Protein AF-A0A967IDF7-F1 (afdb_monomer_lite)

Foldseek 3Di:
DLVVVLVVCVVVVQAAAAEDEDADAPDVVVVSNCSSNVVRNYHYHYDYCVVPPVD

pLDDT: mean 95.07, std 6.96, range [61.75, 98.81]

Sequence (55 aa):
RVASLQQALAAMGVEQGDCVAGYLPNIPDTVVAMLAATSLGAVWSSCSPDFGFNA

Secondary structure (DSSP, 8-state):
-HHHHHHHHHHTT--TT-EEEEE--SSHHHHHHHHHHHHTTPEEEEE-GGG-TT-

Structure (mmCIF, N/CA/C/O backbone):
data_AF-A0A967IDF7-F1
#
_entry.id   AF-A0A967IDF7-F1
#
loop_
_atom_site.group_PDB
_atom_site.id
_atom_site.type_symbol
_atom_site.label_atom_id
_atom_site.label_alt_id
_atom_site.label_comp_id
_atom_site.label_asym_id
_atom_site.label_entity_id
_atom_site.label_seq_id
_atom_site.pdbx_PDB_ins_code
_atom_site.Cartn_x
_atom_site.Cartn_y
_atom_site.Cartn_z
_atom_site.occupancy
_atom_site.B_iso_or_equiv
_atom_site.auth_seq_id
_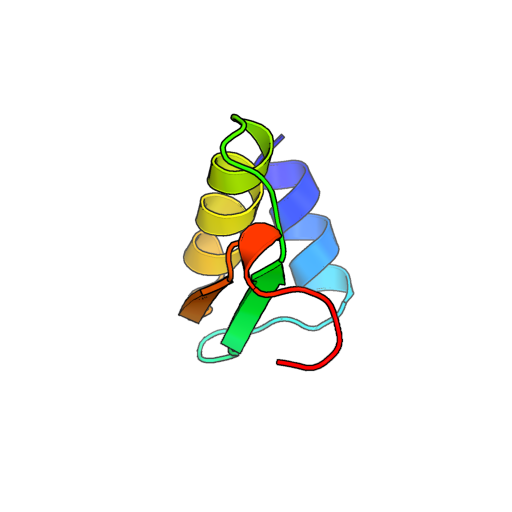atom_site.auth_comp_id
_atom_site.auth_asym_id
_atom_site.auth_atom_id
_atom_site.pdbx_PDB_model_num
ATOM 1 N N . ARG A 1 1 ? -4.466 7.124 -9.782 1.00 93.00 1 ARG A N 1
ATOM 2 C CA . ARG A 1 1 ? -3.701 5.937 -9.329 1.00 93.00 1 ARG A CA 1
ATOM 3 C C . ARG A 1 1 ? -3.842 5.754 -7.824 1.00 93.00 1 ARG A C 1
ATOM 5 O O . ARG A 1 1 ? -4.506 4.806 -7.447 1.00 93.00 1 ARG A O 1
ATOM 12 N N . VAL A 1 2 ? -3.357 6.692 -6.995 1.00 98.56 2 VAL A N 1
ATOM 13 C CA . VAL A 1 2 ? -3.516 6.622 -5.522 1.00 98.56 2 VAL A CA 1
ATOM 14 C C . VAL A 1 2 ? -4.983 6.510 -5.106 1.00 98.56 2 VAL A C 1
ATOM 16 O O . VAL A 1 2 ? -5.344 5.518 -4.495 1.00 98.56 2 VAL A O 1
ATOM 19 N N . ALA A 1 3 ? -5.842 7.450 -5.519 1.00 98.56 3 ALA A N 1
ATOM 20 C CA . ALA A 1 3 ? -7.266 7.426 -5.159 1.00 98.56 3 ALA A CA 1
ATOM 21 C C . ALA A 1 3 ? -7.974 6.121 -5.573 1.00 98.56 3 ALA A C 1
ATOM 23 O O . ALA A 1 3 ? -8.735 5.555 -4.803 1.00 98.56 3 ALA A O 1
ATOM 24 N N . SER A 1 4 ? -7.676 5.601 -6.767 1.00 98.62 4 SER A N 1
ATOM 25 C CA . SER A 1 4 ? -8.253 4.344 -7.259 1.00 98.62 4 SER A CA 1
ATOM 26 C C . SER A 1 4 ? -7.844 3.142 -6.400 1.00 98.62 4 SER A C 1
ATOM 28 O O . SER A 1 4 ? -8.686 2.318 -6.060 1.00 98.62 4 SER A O 1
ATOM 30 N N . LEU A 1 5 ? -6.564 3.049 -6.023 1.00 98.62 5 LEU A N 1
ATOM 31 C CA . LEU A 1 5 ? -6.079 1.976 -5.154 1.00 98.62 5 LEU A CA 1
ATOM 32 C C . LEU A 1 5 ? -6.581 2.144 -3.715 1.00 98.62 5 LEU A C 1
ATOM 34 O O . LEU A 1 5 ? -6.967 1.1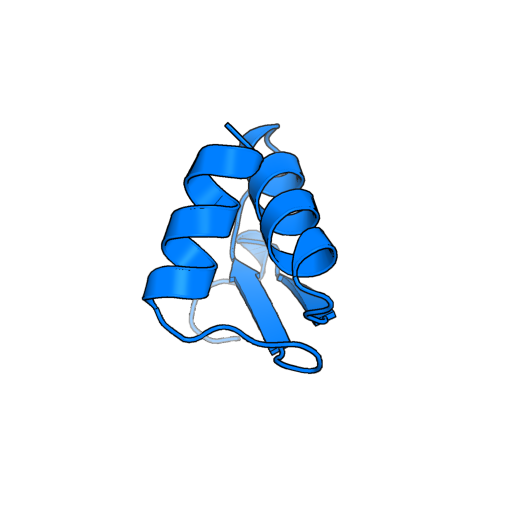65 -3.093 1.00 98.62 5 LEU A O 1
ATOM 38 N N . GLN A 1 6 ? -6.654 3.376 -3.212 1.00 98.69 6 GLN A N 1
ATOM 39 C CA . GLN A 1 6 ? -7.241 3.688 -1.910 1.00 98.69 6 GLN A CA 1
ATOM 40 C C . GLN A 1 6 ? -8.699 3.223 -1.839 1.00 98.69 6 GLN A C 1
ATOM 42 O O . GLN A 1 6 ? -9.088 2.586 -0.864 1.00 98.69 6 GLN A O 1
ATOM 47 N N . GLN A 1 7 ? -9.497 3.500 -2.874 1.00 98.81 7 GLN A N 1
ATOM 48 C CA . GLN A 1 7 ? -10.888 3.047 -2.954 1.00 98.81 7 GLN A CA 1
ATOM 49 C C . GLN A 1 7 ? -10.989 1.520 -2.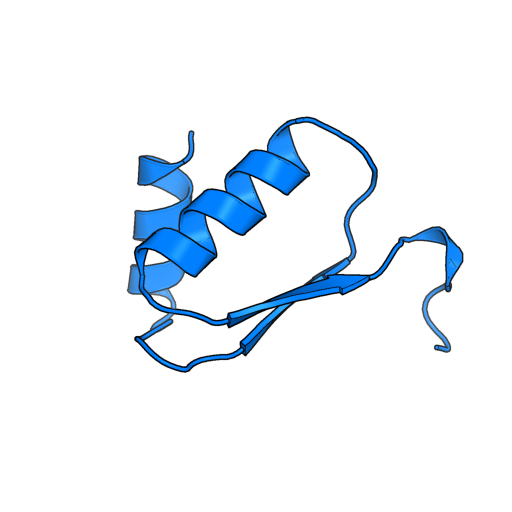974 1.00 98.81 7 GLN A C 1
ATOM 51 O O . GLN A 1 7 ? -11.860 0.964 -2.313 1.00 98.81 7 GLN A O 1
ATOM 56 N N . ALA A 1 8 ? -10.083 0.840 -3.683 1.00 98.69 8 ALA A N 1
ATOM 57 C CA . ALA A 1 8 ? -10.021 -0.617 -3.672 1.00 98.69 8 ALA A CA 1
ATOM 58 C C . ALA A 1 8 ? -9.659 -1.169 -2.281 1.00 98.69 8 ALA A C 1
ATOM 60 O O . ALA A 1 8 ? -10.308 -2.100 -1.818 1.00 98.69 8 ALA A O 1
ATOM 61 N N . LEU A 1 9 ? -8.678 -0.574 -1.590 1.00 98.62 9 LEU A N 1
ATOM 62 C CA . LEU A 1 9 ? -8.308 -0.949 -0.219 1.00 98.62 9 LEU A CA 1
ATOM 63 C C . LEU A 1 9 ? -9.482 -0.755 0.754 1.00 98.62 9 LEU A C 1
ATOM 65 O O . LEU A 1 9 ? -9.805 -1.672 1.503 1.00 98.62 9 LEU A O 1
ATOM 69 N N . ALA A 1 10 ? -10.182 0.380 0.680 1.00 98.62 10 ALA A N 1
ATOM 70 C CA . ALA A 1 10 ? -11.374 0.632 1.492 1.00 98.62 10 ALA A CA 1
ATOM 71 C C . ALA A 1 10 ? -12.506 -0.365 1.192 1.00 98.62 10 ALA A C 1
ATOM 73 O O . ALA A 1 10 ? -13.165 -0.850 2.106 1.00 98.62 10 ALA A O 1
ATOM 74 N N . ALA A 1 11 ? -12.715 -0.718 -0.081 1.00 98.75 11 ALA A N 1
ATOM 75 C CA . ALA A 1 11 ? -13.702 -1.724 -0.477 1.00 98.75 11 ALA A CA 1
ATOM 76 C C . ALA A 1 11 ? -13.342 -3.140 0.010 1.00 98.75 11 ALA A C 1
ATOM 78 O O . ALA A 1 11 ? -14.235 -3.964 0.194 1.00 98.75 11 ALA A O 1
ATOM 79 N N . MET A 1 12 ? -12.055 -3.416 0.243 1.00 98.50 12 MET A N 1
ATOM 80 C CA . MET A 1 12 ? -11.576 -4.638 0.901 1.00 98.50 12 MET A CA 1
ATOM 81 C C . MET A 1 12 ? -11.664 -4.571 2.434 1.00 98.50 12 MET A C 1
ATOM 83 O O . MET A 1 12 ? -11.315 -5.545 3.095 1.00 98.50 12 MET A O 1
ATOM 87 N N . GLY A 1 13 ? -12.148 -3.458 2.994 1.00 98.56 13 GLY A N 1
ATOM 88 C CA . GLY A 1 13 ? -12.354 -3.279 4.429 1.00 98.56 13 GLY A CA 1
ATOM 89 C C . GLY A 1 13 ? -11.160 -2.706 5.186 1.00 98.56 13 GLY A C 1
ATOM 90 O O . GLY A 1 13 ? -11.220 -2.682 6.406 1.00 98.56 13 GLY A O 1
ATOM 91 N N . VAL A 1 14 ? -10.108 -2.240 4.500 1.00 98.62 14 VAL A N 1
ATOM 92 C CA . VAL A 1 14 ? -8.967 -1.596 5.171 1.00 98.62 14 VAL A CA 1
ATOM 93 C C . VAL A 1 14 ? -9.429 -0.312 5.854 1.00 98.62 14 VAL A C 1
ATOM 95 O O . VAL A 1 14 ? -9.950 0.595 5.194 1.00 98.62 14 VAL A O 1
ATOM 98 N N . GLU A 1 15 ? -9.182 -0.221 7.154 1.00 98.12 15 GLU A N 1
ATOM 99 C CA . GLU A 1 15 ? -9.560 0.907 7.995 1.00 98.12 15 GLU A CA 1
ATOM 100 C C . GLU A 1 15 ? -8.367 1.535 8.732 1.00 98.12 15 GLU A C 1
ATOM 102 O O . GLU A 1 15 ? -7.208 1.126 8.604 1.00 98.12 15 GLU A O 1
ATOM 107 N N . GLN A 1 16 ? -8.634 2.618 9.465 1.00 98.75 16 GLN A N 1
ATOM 108 C CA . GLN A 1 16 ? -7.606 3.314 10.228 1.00 98.75 16 GLN A CA 1
ATOM 109 C C . GLN A 1 16 ? -6.991 2.376 11.274 1.00 98.75 16 GLN A C 1
ATOM 111 O O . GLN A 1 16 ? -7.698 1.780 12.079 1.00 98.75 16 GLN A O 1
ATOM 116 N N . GLY A 1 17 ? -5.660 2.328 11.318 1.00 98.00 17 GLY A N 1
ATOM 117 C CA . GLY A 1 17 ? -4.915 1.477 12.246 1.00 98.00 17 GLY A CA 1
ATOM 118 C C . GLY A 1 17 ? -4.600 0.077 11.714 1.00 98.00 17 GLY A C 1
ATOM 119 O O . GLY A 1 17 ? -3.722 -0.573 12.283 1.00 98.00 17 GLY A O 1
ATOM 120 N N . ASP A 1 18 ? -5.213 -0.355 10.607 1.00 98.62 18 ASP A N 1
ATOM 121 C CA . ASP A 1 18 ? -4.849 -1.616 9.960 1.00 98.62 18 ASP A CA 1
ATOM 122 C C . ASP A 1 18 ? -3.410 -1.596 9.451 1.00 98.62 18 ASP A C 1
ATOM 124 O O . ASP A 1 18 ? -2.886 -0.562 9.034 1.00 98.62 18 ASP A O 1
ATOM 128 N N . CYS A 1 19 ? -2.769 -2.763 9.436 1.00 98.38 19 CYS A N 1
ATOM 129 C CA . CYS A 1 19 ? -1.442 -2.928 8.856 1.00 98.38 19 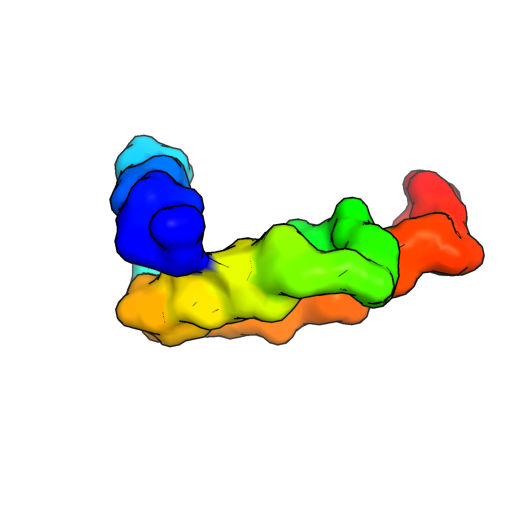CYS A CA 1
ATOM 130 C C . CYS A 1 19 ? -1.545 -3.448 7.417 1.00 98.38 19 CYS A C 1
ATOM 132 O O . CYS A 1 19 ? -2.084 -4.528 7.174 1.00 98.38 19 CYS A O 1
ATOM 134 N N . VAL A 1 20 ? -0.970 -2.709 6.467 1.00 98.38 20 VAL A N 1
ATOM 135 C CA . VAL A 1 20 ? -0.860 -3.097 5.057 1.00 98.38 20 VAL A CA 1
ATOM 136 C C . VAL A 1 20 ? 0.603 -3.387 4.737 1.00 98.38 20 VAL A C 1
ATOM 138 O O . VAL A 1 20 ? 1.439 -2.482 4.719 1.00 98.38 20 VAL A O 1
ATOM 141 N N . ALA A 1 21 ? 0.912 -4.655 4.464 1.00 96.81 21 ALA A N 1
ATOM 142 C CA . ALA A 1 21 ? 2.246 -5.089 4.066 1.00 96.81 21 ALA A CA 1
ATOM 143 C C . ALA A 1 21 ? 2.391 -5.114 2.535 1.00 96.81 21 ALA A C 1
ATOM 145 O O . ALA A 1 21 ? 1.637 -5.792 1.837 1.00 96.81 21 ALA A O 1
ATOM 146 N N . GLY A 1 22 ? 3.382 -4.395 2.010 1.00 95.31 22 GLY A N 1
ATOM 147 C CA . GLY A 1 22 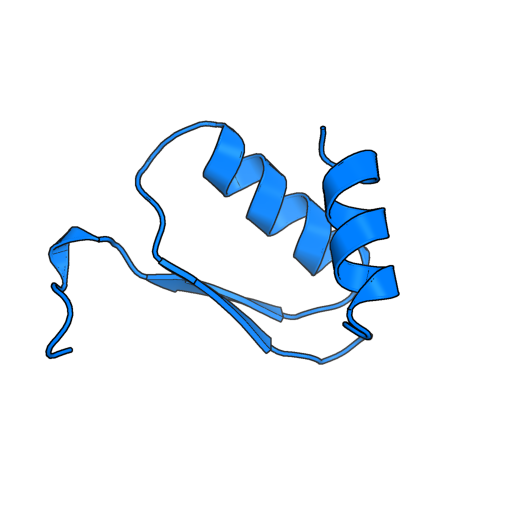? 3.743 -4.394 0.597 1.00 95.31 22 GLY A CA 1
ATOM 148 C C . GLY A 1 22 ? 4.983 -5.233 0.329 1.00 95.31 22 GLY A C 1
ATOM 149 O O . GLY A 1 22 ? 6.081 -4.821 0.691 1.00 95.31 22 GLY A O 1
ATOM 150 N N . TYR A 1 23 ? 4.818 -6.365 -0.354 1.00 94.81 23 TYR A N 1
ATOM 151 C CA . TYR A 1 23 ? 5.914 -7.143 -0.938 1.00 94.81 23 TYR A CA 1
ATOM 152 C C . TYR A 1 23 ? 6.101 -6.738 -2.406 1.00 94.81 23 TYR A C 1
ATOM 154 O O . TYR A 1 23 ? 5.526 -7.344 -3.311 1.00 94.81 23 TYR A O 1
ATOM 162 N N . LEU A 1 24 ? 6.793 -5.620 -2.636 1.00 93.81 24 LEU A N 1
ATOM 163 C CA . LEU A 1 24 ? 6.800 -4.915 -3.923 1.00 93.81 24 LEU A CA 1
ATOM 164 C C . LEU A 1 24 ? 8.208 -4.399 -4.276 1.00 93.81 24 LEU A C 1
ATOM 166 O O . LEU A 1 24 ? 8.942 -3.980 -3.381 1.00 93.81 24 LEU A O 1
ATOM 170 N N . PRO A 1 25 ? 8.597 -4.377 -5.567 1.00 93.50 25 PRO A N 1
ATOM 171 C CA . PRO A 1 25 ? 9.900 -3.860 -5.992 1.00 93.50 25 PRO A CA 1
ATOM 172 C C . PRO A 1 25 ? 9.992 -2.330 -5.857 1.00 93.50 25 PRO A C 1
ATOM 174 O O . PRO A 1 25 ? 8.995 -1.645 -5.633 1.00 93.50 25 PRO A O 1
ATOM 177 N N . ASN A 1 26 ? 11.184 -1.758 -6.045 1.00 94.19 26 ASN A N 1
ATOM 178 C CA . ASN A 1 26 ? 11.383 -0.303 -6.023 1.00 94.19 26 ASN A CA 1
ATOM 179 C C . ASN A 1 26 ? 10.901 0.365 -7.330 1.00 94.19 26 ASN A C 1
ATOM 181 O O . ASN A 1 26 ? 11.698 0.704 -8.205 1.00 94.19 26 ASN A O 1
ATOM 185 N N . ILE A 1 27 ? 9.583 0.518 -7.470 1.00 96.38 27 ILE A N 1
ATOM 186 C CA . ILE A 1 27 ? 8.913 1.142 -8.619 1.00 96.38 27 ILE A CA 1
ATOM 187 C C . ILE A 1 27 ? 7.865 2.169 -8.155 1.00 96.38 27 ILE A C 1
ATOM 189 O O . ILE A 1 27 ? 7.406 2.102 -7.012 1.00 96.38 27 ILE A O 1
ATOM 193 N N . PRO A 1 28 ? 7.422 3.102 -9.021 1.00 97.88 28 PRO A N 1
ATOM 194 C CA . PRO A 1 28 ? 6.445 4.125 -8.641 1.00 97.88 28 PRO A CA 1
ATOM 195 C C . PRO A 1 28 ? 5.133 3.572 -8.069 1.00 97.88 28 PRO A C 1
ATOM 197 O O . PRO A 1 28 ? 4.558 4.180 -7.167 1.00 97.88 28 PRO A O 1
ATOM 200 N N . ASP A 1 29 ? 4.664 2.416 -8.544 1.00 97.12 29 ASP A N 1
ATOM 201 C CA . ASP A 1 29 ? 3.436 1.793 -8.041 1.00 97.12 29 ASP A CA 1
ATOM 202 C C . ASP A 1 29 ? 3.541 1.362 -6.565 1.00 97.12 29 ASP A C 1
ATOM 204 O O . ASP A 1 29 ? 2.538 1.371 -5.853 1.00 97.12 29 ASP A O 1
ATOM 208 N N . THR A 1 30 ? 4.749 1.112 -6.054 1.00 97.56 30 THR A N 1
ATOM 209 C CA . THR A 1 30 ? 4.994 0.862 -4.622 1.00 97.56 30 THR A CA 1
ATOM 210 C C . THR A 1 30 ? 4.727 2.107 -3.786 1.00 97.56 30 THR A C 1
ATOM 212 O O . THR A 1 30 ? 4.087 2.032 -2.739 1.00 97.56 30 THR A O 1
ATOM 215 N N . VAL A 1 31 ? 5.128 3.281 -4.283 1.00 98.12 31 VAL A N 1
ATOM 216 C CA . VAL A 1 31 ? 4.801 4.563 -3.640 1.00 98.12 31 VAL A CA 1
ATOM 217 C C . VAL A 1 31 ? 3.300 4.835 -3.729 1.00 98.12 31 VAL A C 1
ATOM 219 O O . VAL A 1 31 ? 2.705 5.316 -2.768 1.00 98.12 31 VAL A O 1
ATOM 222 N N . VAL A 1 32 ? 2.657 4.485 -4.850 1.00 98.56 32 VAL A N 1
ATOM 223 C CA . VAL A 1 32 ? 1.196 4.585 -4.992 1.00 98.56 32 VAL A CA 1
ATOM 224 C C . VAL A 1 32 ? 0.478 3.719 -3.951 1.00 98.56 32 VAL A C 1
ATOM 226 O O . VAL A 1 32 ? -0.474 4.206 -3.344 1.00 98.56 32 VAL A O 1
ATOM 229 N N . ALA A 1 33 ? 0.931 2.483 -3.722 1.00 98.38 33 ALA A N 1
ATOM 230 C CA . ALA A 1 33 ? 0.377 1.579 -2.712 1.00 98.38 33 ALA A CA 1
ATOM 231 C C . ALA A 1 33 ? 0.559 2.108 -1.288 1.00 98.38 33 ALA A C 1
ATOM 233 O O . ALA A 1 33 ? -0.414 2.178 -0.536 1.00 98.38 33 ALA A O 1
ATOM 234 N N . MET A 1 34 ? 1.765 2.575 -0.959 1.00 98.50 34 MET A N 1
ATOM 235 C CA . MET A 1 34 ? 2.051 3.203 0.328 1.00 98.50 34 MET A CA 1
ATOM 236 C C . MET A 1 34 ? 1.154 4.427 0.570 1.00 98.50 34 MET A C 1
ATOM 238 O O . MET A 1 34 ? 0.519 4.526 1.619 1.00 98.50 34 MET A O 1
ATOM 242 N N . LEU A 1 35 ? 1.057 5.353 -0.394 1.00 98.75 35 LEU A N 1
ATOM 243 C CA . LEU A 1 35 ? 0.208 6.545 -0.275 1.00 98.75 35 LEU A CA 1
ATOM 244 C C . LEU A 1 35 ? -1.278 6.182 -0.161 1.00 98.75 35 LEU A C 1
ATOM 246 O O . LEU A 1 35 ? -2.000 6.804 0.612 1.00 98.75 35 LEU A O 1
ATOM 250 N N . ALA A 1 36 ? -1.739 5.173 -0.901 1.00 98.75 36 ALA A N 1
ATOM 251 C CA . ALA A 1 36 ? -3.123 4.719 -0.838 1.00 98.75 36 ALA A CA 1
ATOM 252 C C . ALA A 1 36 ? -3.474 4.158 0.548 1.00 98.75 36 ALA A C 1
ATOM 254 O O . ALA A 1 36 ? -4.459 4.595 1.140 1.00 98.75 36 ALA A O 1
ATOM 255 N N . ALA A 1 37 ? -2.643 3.261 1.089 1.00 98.69 37 ALA A N 1
ATOM 256 C CA . ALA A 1 37 ? -2.834 2.691 2.422 1.00 98.69 37 ALA A CA 1
ATOM 257 C C . ALA A 1 37 ? -2.771 3.771 3.515 1.00 98.69 37 ALA A C 1
ATOM 259 O O . ALA A 1 37 ? -3.700 3.925 4.303 1.00 98.69 37 ALA A O 1
ATOM 260 N N . THR A 1 38 ? -1.719 4.592 3.515 1.00 98.50 38 THR A N 1
ATOM 261 C CA . THR A 1 38 ? -1.540 5.643 4.532 1.00 98.50 38 THR A CA 1
ATOM 262 C C . THR A 1 38 ? -2.623 6.721 4.483 1.00 98.50 38 THR A C 1
ATOM 264 O O . THR A 1 38 ? -2.994 7.253 5.527 1.00 98.50 38 THR A O 1
ATOM 267 N N . SER A 1 39 ? -3.202 7.009 3.311 1.00 98.75 39 SER A N 1
ATOM 268 C CA . SER A 1 39 ? -4.326 7.951 3.197 1.00 98.75 39 SER A CA 1
ATOM 269 C C . SER A 1 39 ? -5.620 7.475 3.874 1.00 98.75 39 SER A C 1
ATOM 271 O O . SER A 1 39 ? -6.460 8.308 4.203 1.00 98.75 39 SER A O 1
ATOM 273 N N . LEU A 1 40 ? -5.765 6.168 4.131 1.00 98.56 40 LEU A N 1
ATOM 274 C CA . LEU A 1 40 ? -6.852 5.595 4.941 1.00 98.56 40 LEU A CA 1
ATOM 275 C C . LEU A 1 40 ? -6.581 5.667 6.449 1.00 98.56 40 LEU A C 1
ATOM 277 O O . LEU A 1 40 ? -7.422 5.265 7.247 1.00 98.56 40 LEU A O 1
ATOM 281 N N . GLY A 1 41 ? -5.404 6.149 6.854 1.00 98.50 41 GLY A N 1
ATOM 282 C CA . GLY A 1 41 ? -4.929 6.034 8.230 1.00 98.50 41 GLY A CA 1
ATOM 283 C C . GLY A 1 41 ? -4.402 4.637 8.574 1.00 98.50 41 GLY A C 1
ATOM 284 O O . GLY A 1 41 ? -4.191 4.354 9.752 1.00 98.50 41 GLY A O 1
ATOM 285 N N . ALA A 1 42 ? -4.188 3.773 7.577 1.00 98.69 42 ALA A N 1
ATOM 286 C CA . ALA A 1 42 ? -3.540 2.479 7.759 1.00 98.69 42 ALA A CA 1
ATOM 287 C C . ALA A 1 42 ? -2.016 2.645 7.922 1.00 98.69 42 ALA A C 1
ATOM 289 O O . ALA A 1 42 ? -1.406 3.592 7.412 1.00 98.69 42 ALA A O 1
ATOM 290 N N . VAL A 1 43 ? -1.384 1.699 8.609 1.00 98.56 43 VAL A N 1
ATOM 291 C CA . VAL A 1 43 ? 0.070 1.600 8.760 1.00 98.56 43 VAL A CA 1
ATOM 292 C C . VAL A 1 43 ? 0.646 0.835 7.572 1.00 98.56 43 VAL A C 1
ATOM 294 O O . VAL A 1 43 ? 0.226 -0.279 7.274 1.00 98.56 43 VAL A O 1
ATOM 297 N N . TRP A 1 44 ? 1.640 1.414 6.901 1.00 98.19 44 TRP A N 1
ATOM 298 C CA . TRP A 1 44 ? 2.354 0.745 5.815 1.00 98.19 44 TRP A CA 1
ATOM 299 C C . TRP A 1 44 ? 3.592 0.005 6.326 1.00 98.19 44 TRP A C 1
ATOM 301 O O . TRP A 1 44 ? 4.423 0.590 7.023 1.00 98.19 44 TRP A O 1
ATOM 311 N N . SER A 1 45 ? 3.756 -1.249 5.909 1.00 96.69 45 SER A N 1
ATOM 312 C CA . SER A 1 45 ? 4.969 -2.042 6.114 1.00 96.69 45 SER A CA 1
ATOM 313 C C . SER A 1 45 ? 5.569 -2.431 4.764 1.00 96.69 45 SER A C 1
ATOM 315 O O . SER A 1 45 ? 4.889 -3.005 3.918 1.00 96.69 45 SER A O 1
ATOM 317 N N . SER A 1 46 ? 6.843 -2.111 4.539 1.00 94.00 46 SER A N 1
ATOM 318 C CA . SER A 1 46 ? 7.533 -2.404 3.280 1.00 94.00 46 SER A CA 1
ATOM 319 C C . SER A 1 46 ? 8.396 -3.654 3.421 1.00 94.00 46 SER A C 1
ATOM 321 O O . SER A 1 46 ? 9.271 -3.700 4.281 1.00 94.00 46 SER A O 1
ATOM 323 N N . CYS A 1 47 ? 8.211 -4.625 2.531 1.00 90.94 47 CYS A N 1
ATOM 324 C CA . CYS A 1 47 ? 9.036 -5.822 2.428 1.00 90.94 47 CYS A CA 1
ATOM 325 C C . CYS A 1 47 ? 9.636 -5.897 1.017 1.00 90.94 47 CYS A C 1
ATOM 327 O O . CYS A 1 47 ? 8.905 -5.928 0.027 1.00 90.94 47 CYS A O 1
ATOM 329 N N . SER A 1 48 ? 10.970 -5.877 0.909 1.00 88.44 48 SER A N 1
ATOM 330 C CA . SER A 1 48 ? 11.617 -6.025 -0.399 1.00 88.44 48 SER A CA 1
ATOM 331 C C . SER A 1 48 ? 11.372 -7.435 -0.943 1.00 88.44 48 SER A C 1
ATOM 333 O O . SER A 1 48 ? 11.518 -8.397 -0.181 1.00 88.44 48 SER A O 1
ATOM 335 N N . PRO A 1 49 ? 11.089 -7.603 -2.249 1.00 87.81 49 PRO A N 1
ATOM 336 C CA . PRO A 1 49 ? 11.038 -8.923 -2.863 1.00 87.81 49 PRO A CA 1
ATOM 337 C C . PRO A 1 49 ? 12.347 -9.713 -2.706 1.00 87.81 49 PRO A C 1
ATOM 339 O O . PRO A 1 49 ? 12.340 -10.941 -2.760 1.00 87.81 49 PRO A O 1
ATOM 342 N N . ASP A 1 50 ? 13.459 -9.030 -2.427 1.00 87.75 50 ASP A N 1
ATOM 343 C CA . ASP A 1 50 ? 14.767 -9.651 -2.202 1.00 87.75 50 ASP A CA 1
ATOM 344 C C . ASP A 1 50 ? 14.800 -10.601 -0.994 1.00 87.75 50 ASP A C 1
ATOM 346 O O . ASP A 1 50 ? 15.655 -11.483 -0.935 1.00 87.75 50 ASP A O 1
ATOM 350 N N . PHE A 1 51 ? 13.867 -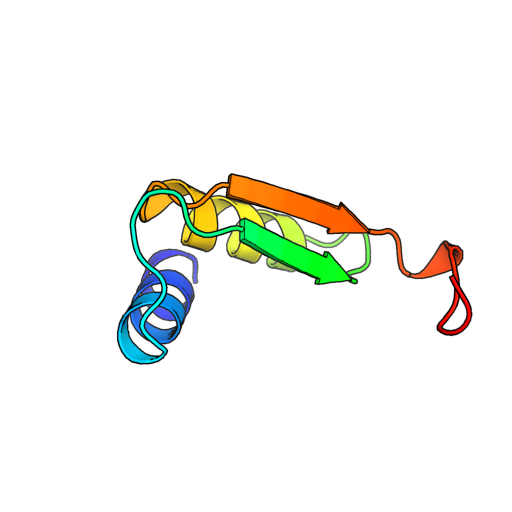10.467 -0.042 1.00 82.00 51 PHE A N 1
ATOM 351 C CA . PHE A 1 51 ? 13.776 -11.381 1.101 1.00 82.00 51 PHE A CA 1
ATOM 352 C C . PHE A 1 51 ? 13.324 -12.799 0.708 1.00 82.00 51 PHE A C 1
ATOM 354 O O . PHE A 1 51 ? 13.518 -13.742 1.472 1.00 82.00 51 PHE A O 1
ATOM 361 N N . GLY A 1 52 ? 12.771 -12.981 -0.496 1.00 78.25 52 GLY A N 1
ATOM 362 C CA . GLY A 1 52 ? 12.205 -14.260 -0.924 1.00 78.25 52 GLY A CA 1
ATOM 363 C C . GLY A 1 52 ? 10.899 -14.607 -0.197 1.00 78.25 52 GLY A C 1
ATOM 364 O O . GLY A 1 52 ? 10.403 -13.851 0.631 1.00 78.25 52 GLY A O 1
ATOM 365 N N . PHE A 1 53 ? 10.306 -15.748 -0.548 1.00 80.69 53 PHE A N 1
ATOM 366 C CA . PHE A 1 53 ? 8.981 -16.165 -0.060 1.00 80.69 53 PHE A CA 1
ATOM 367 C C . PHE A 1 53 ? 9.024 -17.026 1.217 1.00 80.69 53 PHE A C 1
ATOM 369 O O . PHE A 1 53 ? 7.975 -17.373 1.747 1.00 80.69 53 PHE A O 1
ATOM 376 N N . ASN A 1 54 ? 10.225 -17.383 1.685 1.00 78.06 54 ASN A N 1
ATOM 377 C CA . ASN A 1 54 ? 10.461 -18.163 2.909 1.00 78.06 54 ASN A CA 1
ATOM 378 C C . ASN A 1 54 ? 10.908 -17.284 4.094 1.00 78.06 54 ASN A C 1
ATOM 380 O O . ASN A 1 54 ? 11.461 -17.810 5.060 1.00 78.06 54 ASN A O 1
ATOM 384 N N . ALA A 1 55 ? 10.757 -15.965 3.970 1.00 61.75 55 ALA A N 1
ATOM 385 C CA . ALA A 1 55 ? 11.077 -15.007 5.022 1.00 61.75 55 ALA A CA 1
ATOM 386 C C . ALA A 1 55 ? 10.045 -15.031 6.156 1.00 61.75 55 ALA A C 1
ATOM 388 O O . ALA A 1 55 ? 8.852 -15.284 5.867 1.00 61.75 55 ALA A O 1
#

Radius of gyration: 11.28 Å; chains: 1; bounding box: 28×26×22 Å